Protein AF-A0A6P5FG68-F1 (afdb_monomer_lite)

pLDDT: mean 86.18, std 15.56, range [41.16, 97.25]

Structure (mmCIF, N/CA/C/O backbone):
data_AF-A0A6P5FG68-F1
#
_entry.id   AF-A0A6P5FG68-F1
#
loop_
_atom_site.group_PDB
_atom_site.id
_atom_site.type_symbol
_atom_site.label_atom_id
_atom_site.label_alt_id
_atom_site.label_comp_id
_atom_site.label_asym_id
_atom_site.label_entity_id
_atom_site.label_seq_id
_atom_site.pdbx_PDB_ins_code
_atom_site.Cartn_x
_atom_site.Cartn_y
_atom_site.Cartn_z
_atom_site.occupancy
_atom_site.B_iso_or_equiv
_atom_site.auth_seq_id
_atom_site.auth_comp_id
_atom_site.auth_asym_id
_atom_site.auth_atom_id
_atom_site.pdbx_PDB_model_num
ATOM 1 N N . MET A 1 1 ? -18.050 4.088 -7.675 1.00 50.09 1 MET A N 1
ATOM 2 C CA . MET A 1 1 ? -17.048 2.996 -7.767 1.00 50.09 1 MET A CA 1
ATOM 3 C C . MET A 1 1 ? -15.976 3.363 -8.794 1.00 50.09 1 MET A C 1
ATOM 5 O O . MET A 1 1 ? -16.311 3.485 -9.960 1.00 50.09 1 MET A O 1
ATOM 9 N N . LYS A 1 2 ? -14.701 3.534 -8.407 1.00 64.06 2 LYS A N 1
ATOM 10 C CA . LYS A 1 2 ? -13.566 3.653 -9.357 1.00 64.06 2 LYS A CA 1
ATOM 11 C C . LYS A 1 2 ? -12.752 2.348 -9.374 1.00 64.06 2 LYS A C 1
ATOM 13 O O . LYS A 1 2 ? -11.578 2.330 -9.013 1.00 64.06 2 LYS A O 1
ATOM 18 N N . ALA A 1 3 ? -13.397 1.236 -9.735 1.00 83.00 3 ALA A N 1
ATOM 19 C CA . ALA A 1 3 ? -12.775 -0.093 -9.730 1.00 83.00 3 ALA A CA 1
ATOM 20 C C . ALA A 1 3 ? -11.649 -0.221 -10.775 1.00 83.00 3 ALA A C 1
ATOM 22 O O . ALA A 1 3 ? -10.615 -0.827 -10.499 1.00 83.00 3 ALA A O 1
ATOM 23 N N . LEU A 1 4 ? -11.814 0.414 -11.940 1.00 88.50 4 LEU A N 1
ATOM 24 C CA . LEU A 1 4 ? -10.834 0.377 -13.030 1.00 88.50 4 LEU A CA 1
ATOM 25 C C . LEU A 1 4 ? -9.499 1.018 -12.634 1.00 88.50 4 LEU A C 1
ATOM 27 O O . LEU A 1 4 ? -8.445 0.420 -12.825 1.00 88.50 4 LEU A O 1
ATOM 31 N N . GLY A 1 5 ? -9.539 2.186 -11.985 1.00 90.31 5 GLY A N 1
ATOM 32 C CA . GLY A 1 5 ? -8.324 2.868 -11.534 1.00 90.31 5 GLY A CA 1
ATOM 33 C C . GLY A 1 5 ? -7.534 2.068 -10.493 1.00 90.31 5 GLY A C 1
ATOM 34 O O . GLY A 1 5 ? -6.306 2.100 -10.496 1.00 90.31 5 GLY A O 1
ATOM 35 N N . LYS A 1 6 ? -8.215 1.316 -9.613 1.00 90.69 6 LYS A N 1
ATOM 36 C CA . LYS A 1 6 ? -7.539 0.401 -8.680 1.00 90.69 6 LYS A CA 1
ATOM 37 C C . LYS A 1 6 ? -6.885 -0.761 -9.429 1.00 90.69 6 LYS A C 1
ATOM 39 O O . LYS A 1 6 ? -5.696 -0.980 -9.237 1.00 90.69 6 LYS A O 1
ATOM 44 N N . LYS A 1 7 ? -7.625 -1.433 -10.319 1.00 92.75 7 LYS A N 1
ATOM 45 C CA . LYS A 1 7 ? -7.097 -2.541 -11.132 1.00 92.75 7 LYS A CA 1
ATOM 46 C C . LYS A 1 7 ? -5.860 -2.126 -11.929 1.00 92.75 7 LYS A C 1
ATOM 48 O O . LYS A 1 7 ? -4.876 -2.852 -11.930 1.00 92.75 7 LYS A O 1
ATOM 53 N N . TRP A 1 8 ? -5.872 -0.935 -12.529 1.00 91.62 8 TRP A N 1
ATOM 54 C CA . TRP A 1 8 ? -4.716 -0.407 -13.255 1.00 91.62 8 TRP A CA 1
ATOM 55 C C . TRP A 1 8 ? -3.496 -0.167 -12.355 1.00 91.62 8 TRP A C 1
ATOM 57 O O . TRP A 1 8 ? -2.377 -0.528 -12.713 1.00 91.62 8 TRP A O 1
ATOM 67 N N . LYS A 1 9 ? -3.691 0.411 -11.162 1.00 91.62 9 LYS A N 1
ATOM 68 C CA . LYS A 1 9 ? -2.599 0.600 -10.192 1.00 91.62 9 LYS A CA 1
ATOM 69 C C . LYS A 1 9 ? -2.017 -0.731 -9.717 1.00 91.62 9 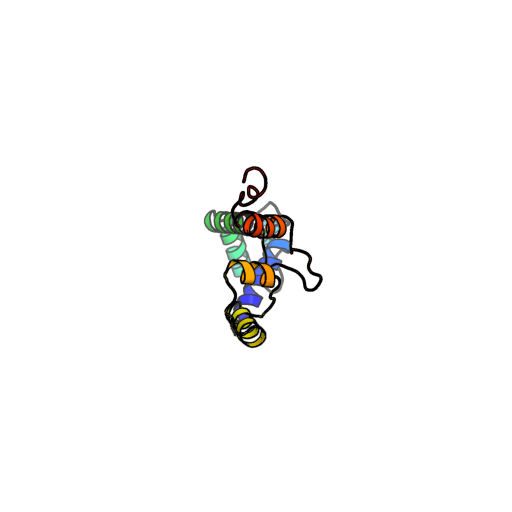LYS A C 1
ATOM 71 O O . LYS A 1 9 ? -0.797 -0.866 -9.679 1.00 91.62 9 LYS A O 1
ATOM 76 N N . ASP A 1 10 ? -2.876 -1.692 -9.389 1.00 94.19 10 ASP A N 1
ATOM 77 C CA . ASP A 1 10 ? -2.461 -3.022 -8.935 1.00 94.19 10 ASP A CA 1
ATOM 78 C C . ASP A 1 10 ? -1.703 -3.761 -10.048 1.00 94.19 10 ASP A C 1
ATOM 80 O O . ASP A 1 10 ? -0.650 -4.345 -9.801 1.00 94.19 10 ASP A O 1
ATOM 84 N N . PHE A 1 11 ? -2.183 -3.655 -11.290 1.00 94.62 11 PHE A N 1
ATOM 85 C CA . PHE A 1 11 ? -1.516 -4.201 -12.466 1.00 94.62 11 PHE A CA 1
ATOM 86 C C . PHE A 1 11 ? -0.112 -3.613 -12.657 1.00 94.62 11 PHE A C 1
ATOM 88 O O . PHE A 1 11 ? 0.852 -4.371 -12.716 1.00 94.62 11 PHE A O 1
ATOM 95 N N . LYS A 1 12 ? 0.038 -2.279 -12.648 1.00 93.62 12 LYS A N 1
ATOM 96 C CA . LYS A 1 12 ? 1.360 -1.628 -12.734 1.00 93.62 12 LYS A CA 1
ATOM 97 C C . LYS A 1 12 ? 2.289 -2.007 -11.583 1.00 93.62 12 LYS A C 1
ATOM 99 O O . LYS A 1 12 ? 3.481 -2.190 -11.803 1.00 93.62 12 LYS A O 1
ATOM 104 N N . SER A 1 13 ? 1.762 -2.137 -10.364 1.00 93.69 13 SER A N 1
ATOM 105 C CA . SER A 1 13 ? 2.556 -2.606 -9.224 1.00 93.69 13 SER A CA 1
ATOM 106 C C . SER A 1 13 ? 3.050 -4.038 -9.429 1.00 93.69 13 SER A C 1
ATOM 108 O O . SER A 1 13 ? 4.178 -4.345 -9.052 1.00 93.69 13 SER A O 1
ATOM 110 N N . GLY A 1 14 ? 2.216 -4.909 -10.004 1.00 95.06 14 GLY A N 1
ATOM 111 C CA . GLY A 1 14 ? 2.591 -6.277 -10.346 1.00 95.06 14 GLY A CA 1
ATOM 112 C C . GLY A 1 14 ? 3.642 -6.328 -11.452 1.00 95.06 14 GLY A C 1
ATOM 113 O O . GLY A 1 14 ? 4.612 -7.066 -11.316 1.00 95.06 14 GLY A O 1
ATOM 114 N N . LEU A 1 15 ? 3.482 -5.507 -12.495 1.00 94.75 15 LEU A N 1
ATOM 115 C CA . LEU A 1 15 ? 4.460 -5.378 -13.575 1.00 94.75 15 LEU A CA 1
ATOM 116 C C . LEU A 1 15 ? 5.822 -4.944 -13.050 1.00 94.75 15 LEU A C 1
ATOM 118 O O . LEU A 1 15 ? 6.814 -5.610 -13.323 1.00 94.75 15 LEU A O 1
ATOM 122 N N . LYS A 1 16 ? 5.858 -3.874 -12.245 1.00 94.38 16 LYS A N 1
ATOM 123 C CA . LYS A 1 16 ? 7.109 -3.372 -11.678 1.00 94.38 16 LYS A CA 1
ATOM 124 C C . LYS A 1 16 ? 7.837 -4.464 -10.894 1.00 94.38 16 LYS A C 1
ATOM 126 O O . LYS A 1 16 ? 9.006 -4.720 -11.141 1.00 94.38 16 LYS A O 1
ATOM 131 N N . LYS A 1 17 ? 7.116 -5.169 -10.018 1.00 94.50 17 LYS A N 1
ATOM 132 C CA . LYS A 1 17 ? 7.693 -6.235 -9.192 1.00 94.50 17 LYS A CA 1
ATOM 133 C C . LYS A 1 17 ? 8.249 -7.404 -10.015 1.00 94.50 17 LYS A C 1
ATOM 135 O O . LYS A 1 17 ? 9.234 -8.002 -9.607 1.00 94.50 17 LYS A O 1
ATOM 140 N N . LYS A 1 18 ? 7.576 -7.781 -11.105 1.00 94.50 18 LYS A N 1
ATOM 141 C CA . LYS A 1 18 ? 7.937 -8.964 -11.901 1.00 94.50 18 LYS A CA 1
ATOM 142 C C . LYS A 1 18 ? 9.017 -8.690 -12.941 1.00 94.50 18 LYS A C 1
ATOM 144 O O . LYS A 1 18 ? 9.886 -9.528 -13.100 1.00 94.50 18 LYS A O 1
ATOM 149 N N . HIS A 1 19 ? 8.930 -7.550 -13.620 1.00 94.44 19 HIS A N 1
ATOM 150 C CA . HIS A 1 19 ? 9.705 -7.274 -14.831 1.00 94.44 19 HIS A CA 1
ATOM 151 C C . HIS A 1 19 ? 10.712 -6.135 -14.653 1.00 94.44 19 HIS A C 1
ATOM 153 O O . HIS A 1 19 ? 11.738 -6.112 -15.310 1.00 94.44 19 HIS A O 1
ATOM 159 N N . TYR A 1 20 ? 10.453 -5.168 -13.767 1.00 94.19 20 TYR A N 1
ATOM 160 C CA . TYR A 1 20 ? 11.392 -4.061 -13.547 1.00 94.19 20 TYR A CA 1
ATOM 161 C C . TYR A 1 20 ? 12.373 -4.373 -12.414 1.00 94.19 20 TYR A C 1
ATOM 163 O O . TYR A 1 20 ? 13.580 -4.297 -12.606 1.00 94.19 20 TYR A O 1
ATOM 171 N N . ASP A 1 21 ? 11.858 -4.757 -11.241 1.00 92.81 21 ASP A N 1
ATOM 172 C CA . ASP A 1 21 ? 12.670 -5.012 -10.042 1.00 92.81 21 ASP A CA 1
ATOM 173 C C . ASP A 1 21 ? 13.516 -6.303 -10.168 1.00 92.81 21 ASP A C 1
ATOM 175 O O . ASP A 1 21 ? 14.402 -6.529 -9.349 1.00 92.81 21 ASP A O 1
ATOM 179 N N . ALA A 1 22 ? 13.242 -7.151 -11.169 1.00 93.44 22 ALA A N 1
ATOM 180 C CA . ALA A 1 22 ? 14.002 -8.373 -11.447 1.00 93.44 22 ALA A CA 1
ATOM 181 C C . ALA A 1 22 ? 15.342 -8.110 -12.154 1.00 93.44 22 ALA A C 1
ATOM 183 O O . ALA A 1 22 ? 16.242 -8.943 -12.072 1.00 93.44 22 ALA A O 1
ATOM 184 N N . HIS A 1 23 ? 15.478 -6.954 -12.813 1.00 93.88 23 HIS A N 1
ATOM 185 C CA . HIS A 1 23 ? 16.617 -6.630 -13.670 1.00 93.88 23 HIS A CA 1
ATOM 186 C C . HIS A 1 23 ? 17.319 -5.354 -13.210 1.00 93.88 23 HIS A C 1
ATOM 188 O O . HIS A 1 23 ? 16.694 -4.385 -12.761 1.00 93.88 23 HIS A O 1
ATOM 194 N N . ASN A 1 24 ? 18.640 -5.329 -13.372 1.00 90.19 24 ASN A N 1
ATOM 195 C CA . ASN A 1 24 ? 19.469 -4.189 -12.977 1.00 90.19 24 ASN A CA 1
ATOM 196 C C . ASN A 1 24 ? 19.802 -3.256 -14.144 1.00 90.19 24 ASN A C 1
ATOM 198 O O . ASN A 1 24 ? 20.047 -2.074 -13.911 1.00 90.19 24 ASN A O 1
ATOM 202 N N . THR A 1 25 ? 19.800 -3.762 -15.378 1.00 93.31 25 THR A N 1
ATOM 203 C CA . THR A 1 25 ? 20.121 -2.973 -16.571 1.00 93.31 25 THR A CA 1
ATOM 204 C C . THR A 1 25 ? 18.849 -2.490 -17.268 1.00 93.31 25 THR A C 1
ATOM 206 O O . THR A 1 25 ? 17.789 -3.113 -17.177 1.00 93.31 25 THR A O 1
ATOM 209 N N . TYR A 1 26 ? 18.944 -1.358 -17.967 1.00 92.38 26 TYR A N 1
ATOM 210 C CA . TYR A 1 26 ? 17.826 -0.821 -18.746 1.00 92.38 26 TYR A CA 1
ATOM 211 C C . TYR A 1 26 ? 17.457 -1.738 -19.924 1.00 92.38 26 TYR A C 1
ATOM 213 O O . TYR A 1 26 ? 16.275 -1.931 -20.203 1.00 92.38 26 TYR A O 1
ATOM 221 N N . GLU A 1 27 ? 18.454 -2.334 -20.581 1.00 93.19 27 GLU A N 1
ATOM 222 C CA . GLU A 1 27 ? 18.262 -3.207 -21.744 1.00 93.19 27 GLU A CA 1
ATOM 223 C C . GLU A 1 27 ? 17.501 -4.486 -21.374 1.00 93.19 27 GLU A C 1
ATOM 225 O O . GLU A 1 27 ? 16.512 -4.819 -22.030 1.00 93.19 27 GLU A O 1
ATOM 230 N N . ASP A 1 28 ? 17.875 -5.133 -20.263 1.00 94.00 28 ASP A N 1
ATOM 231 C CA . ASP A 1 28 ? 17.192 -6.337 -19.775 1.00 94.00 28 ASP A CA 1
ATOM 232 C C . ASP A 1 28 ? 15.735 -6.036 -19.387 1.00 94.00 28 ASP A C 1
ATOM 234 O O . ASP A 1 28 ? 14.818 -6.781 -19.741 1.00 94.00 28 ASP A O 1
ATOM 238 N N . ARG A 1 29 ? 15.487 -4.892 -18.725 1.00 94.94 29 ARG A N 1
ATOM 239 C CA . ARG A 1 29 ? 14.122 -4.435 -18.395 1.00 94.94 29 ARG A CA 1
ATOM 240 C C . ARG A 1 29 ? 13.291 -4.183 -19.645 1.00 94.94 29 ARG A C 1
ATOM 242 O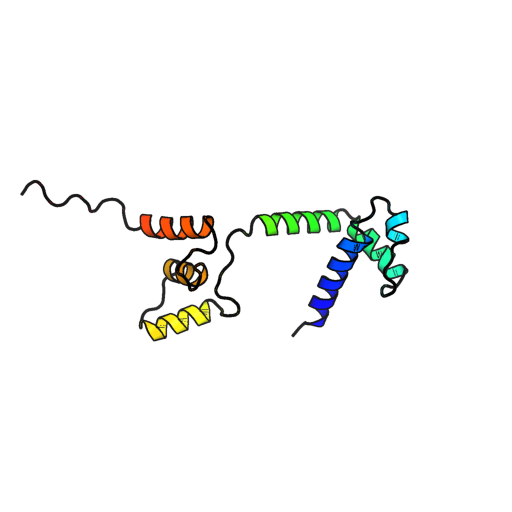 O . ARG A 1 29 ? 12.107 -4.512 -19.669 1.00 94.94 29 ARG A O 1
ATOM 249 N N . LEU A 1 30 ? 13.878 -3.562 -20.668 1.00 94.19 30 LEU A N 1
ATOM 250 C CA . LEU A 1 30 ? 13.173 -3.235 -21.904 1.00 94.19 30 LEU A CA 1
ATOM 251 C C . LEU A 1 30 ? 12.788 -4.502 -22.682 1.00 94.19 30 LEU A C 1
ATOM 253 O O . LEU A 1 30 ? 11.696 -4.548 -23.255 1.00 94.19 30 LEU A O 1
ATOM 257 N N . ALA A 1 31 ? 13.648 -5.525 -22.657 1.00 93.69 31 ALA A N 1
ATOM 258 C CA . ALA A 1 31 ? 13.402 -6.825 -23.275 1.00 93.69 31 ALA A CA 1
ATOM 259 C C . ALA A 1 31 ? 12.325 -7.643 -22.536 1.00 93.69 31 ALA A C 1
ATOM 261 O O . ALA A 1 31 ? 11.476 -8.264 -23.182 1.00 93.69 31 ALA A O 1
ATOM 262 N N . ASP A 1 32 ? 12.302 -7.608 -21.200 1.00 93.94 32 ASP A N 1
ATOM 263 C CA . ASP A 1 32 ? 11.333 -8.339 -20.370 1.00 93.94 32 ASP A CA 1
ATOM 264 C C . ASP A 1 32 ? 9.986 -7.603 -20.240 1.00 93.94 32 ASP A C 1
ATOM 266 O O . ASP A 1 32 ? 9.564 -7.150 -19.175 1.00 93.94 32 ASP A O 1
ATOM 270 N N . ARG A 1 33 ? 9.289 -7.452 -21.368 1.00 93.38 33 ARG A N 1
ATOM 271 C CA . ARG A 1 33 ? 7.975 -6.803 -21.435 1.00 93.38 33 ARG A CA 1
ATOM 272 C C . ARG A 1 33 ? 6.833 -7.816 -21.353 1.00 93.38 33 ARG A C 1
ATOM 274 O O . ARG A 1 33 ? 6.756 -8.761 -22.136 1.00 93.38 33 ARG A O 1
ATOM 281 N N . ASP A 1 34 ? 5.829 -7.523 -20.526 1.00 94.00 34 ASP A N 1
ATOM 282 C CA . ASP A 1 34 ? 4.553 -8.248 -20.548 1.00 94.00 34 ASP A CA 1
ATOM 283 C C . ASP A 1 34 ? 3.799 -8.030 -21.876 1.00 94.00 34 ASP A C 1
ATOM 285 O O . ASP A 1 34 ? 3.557 -6.896 -22.301 1.00 94.00 34 ASP A O 1
ATOM 289 N N . SER A 1 35 ? 3.368 -9.127 -22.506 1.00 93.81 35 SER A N 1
ATOM 290 C CA . SER A 1 35 ? 2.650 -9.128 -23.793 1.00 93.81 35 SER A CA 1
ATOM 291 C C . SER A 1 35 ? 1.429 -8.199 -23.857 1.00 93.81 35 SER A C 1
ATOM 293 O O . SER A 1 35 ? 1.085 -7.725 -24.939 1.00 93.81 35 SER A O 1
ATOM 295 N N . ARG A 1 36 ? 0.795 -7.896 -22.717 1.00 94.69 36 ARG A N 1
ATOM 296 C CA . ARG A 1 36 ? -0.405 -7.048 -22.622 1.00 94.69 36 ARG A CA 1
ATOM 297 C C . ARG A 1 36 ? -0.116 -5.547 -22.684 1.00 94.69 36 ARG A C 1
ATOM 299 O O . ARG A 1 36 ? -1.056 -4.764 -22.795 1.00 94.69 36 ARG A O 1
ATOM 306 N N . VAL A 1 37 ? 1.144 -5.131 -22.551 1.00 94.62 37 VAL A N 1
ATOM 307 C CA . VAL A 1 37 ? 1.557 -3.717 -22.540 1.00 94.62 37 VAL A CA 1
ATOM 308 C C . VAL A 1 37 ? 2.207 -3.376 -23.869 1.00 94.62 37 VAL A C 1
ATOM 310 O O . VAL A 1 37 ? 3.083 -4.106 -24.313 1.00 94.62 37 VAL A O 1
ATOM 313 N N . LEU A 1 38 ? 1.831 -2.268 -24.506 1.00 95.44 38 LEU A N 1
ATOM 314 C CA . LEU A 1 38 ? 2.467 -1.862 -25.763 1.00 95.44 38 LEU A CA 1
ATOM 315 C C . LEU A 1 38 ? 3.955 -1.513 -25.542 1.00 95.44 38 LEU A C 1
ATOM 317 O O . LEU A 1 38 ? 4.278 -0.941 -24.500 1.00 95.44 38 LEU A O 1
ATOM 321 N N . PRO A 1 39 ? 4.859 -1.796 -26.501 1.00 95.19 39 PRO A N 1
ATOM 322 C CA . PRO A 1 39 ? 6.292 -1.511 -26.355 1.00 95.19 39 PRO A CA 1
ATOM 323 C C . PRO A 1 39 ? 6.600 -0.062 -25.963 1.00 95.19 39 PRO A C 1
ATOM 325 O O . PRO A 1 39 ? 7.360 0.177 -25.029 1.00 95.19 39 PRO A O 1
ATOM 328 N N . GLU A 1 40 ? 5.930 0.896 -26.603 1.00 95.81 40 GLU A N 1
ATOM 329 C CA . GLU A 1 40 ? 6.093 2.324 -26.314 1.00 95.81 40 GLU A CA 1
ATOM 330 C C . GLU A 1 40 ? 5.670 2.676 -24.878 1.00 95.81 40 GLU A C 1
ATOM 332 O O . GLU A 1 40 ? 6.368 3.381 -24.155 1.00 95.81 40 GLU A O 1
ATOM 337 N N . GLN A 1 41 ? 4.555 2.106 -24.411 1.00 95.31 41 GLN A N 1
ATOM 338 C CA . GLN A 1 41 ? 4.079 2.310 -23.040 1.00 95.31 41 GLN A CA 1
ATOM 339 C C . GLN A 1 41 ? 5.017 1.678 -22.009 1.00 95.31 41 GLN A C 1
ATOM 341 O O . GLN A 1 41 ? 5.162 2.200 -20.905 1.00 95.31 41 GLN A O 1
ATOM 346 N N . TRP A 1 42 ? 5.634 0.545 -22.348 1.00 96.12 42 TRP A N 1
ATOM 347 C CA . TRP A 1 42 ? 6.594 -0.119 -21.475 1.00 96.12 42 TRP A CA 1
ATOM 348 C C . TRP A 1 42 ? 7.857 0.717 -21.293 1.00 96.12 42 TRP A C 1
ATOM 350 O O . TRP A 1 42 ? 8.265 0.961 -20.158 1.00 96.12 42 TRP A O 1
ATOM 360 N N . LYS A 1 43 ? 8.402 1.240 -22.396 1.00 96.00 43 LYS A N 1
ATOM 361 C CA . LYS A 1 43 ? 9.548 2.150 -22.380 1.00 96.00 43 LYS A CA 1
ATOM 362 C C . LYS A 1 43 ? 9.293 3.364 -21.480 1.00 96.00 43 LYS A C 1
ATOM 364 O O . LYS A 1 43 ? 10.067 3.618 -20.561 1.00 96.00 43 LYS A O 1
ATOM 369 N N . GLN A 1 44 ? 8.150 4.028 -21.658 1.00 95.75 44 GLN A N 1
ATOM 370 C CA . GLN A 1 44 ? 7.751 5.177 -20.836 1.00 95.75 44 GLN A CA 1
ATOM 371 C C . GLN A 1 44 ? 7.605 4.831 -19.344 1.00 95.75 44 GLN A C 1
ATOM 373 O O . GLN A 1 44 ? 7.891 5.657 -18.478 1.00 95.75 44 GLN A O 1
ATOM 378 N N . LEU A 1 45 ? 7.151 3.615 -19.013 1.00 95.25 45 LEU A N 1
ATOM 379 C CA . LEU A 1 45 ? 7.046 3.164 -17.622 1.00 95.25 45 LEU A CA 1
ATOM 380 C C . LEU A 1 45 ? 8.415 2.954 -16.977 1.00 95.25 45 LEU A C 1
ATOM 382 O O . LEU A 1 45 ? 8.589 3.361 -15.827 1.00 95.25 45 LEU A O 1
ATOM 386 N N . ILE A 1 46 ? 9.355 2.333 -17.696 1.00 95.62 46 ILE A N 1
ATOM 387 C CA . ILE A 1 46 ? 10.730 2.143 -17.220 1.00 95.62 46 ILE A CA 1
ATOM 388 C C . ILE A 1 46 ? 11.378 3.504 -16.990 1.00 95.62 46 ILE A C 1
ATOM 390 O O . ILE A 1 46 ? 11.812 3.776 -15.874 1.00 95.62 46 ILE A O 1
ATOM 394 N N . GLU A 1 47 ? 11.336 4.385 -17.993 1.00 96.00 47 GLU A N 1
ATOM 395 C CA . GLU A 1 47 ? 11.883 5.742 -17.897 1.00 96.00 47 GLU A CA 1
ATOM 396 C C . GLU A 1 47 ? 11.300 6.492 -16.697 1.00 96.00 47 GLU A C 1
ATOM 398 O O . GLU A 1 47 ? 12.044 7.047 -15.892 1.00 96.00 47 GLU A O 1
ATOM 403 N N . TYR A 1 48 ? 9.977 6.433 -16.504 1.00 95.12 48 TYR A N 1
ATOM 404 C CA . TYR A 1 48 ? 9.325 7.029 -15.339 1.00 95.12 48 TYR A CA 1
ATOM 405 C C . TYR A 1 48 ? 9.823 6.440 -14.011 1.00 95.12 48 TYR A C 1
ATOM 407 O O . TYR A 1 48 ? 10.027 7.179 -13.046 1.00 95.12 48 TYR A O 1
ATOM 415 N N . TRP A 1 49 ? 9.988 5.121 -13.913 1.00 95.44 49 TRP A N 1
ATOM 416 C CA . TRP A 1 49 ? 10.462 4.485 -12.683 1.00 95.44 49 TRP A CA 1
ATOM 417 C C . TRP A 1 49 ? 11.933 4.758 -12.383 1.00 95.44 49 TRP A C 1
ATOM 419 O O . TRP A 1 49 ? 12.274 4.793 -11.198 1.00 95.44 49 TRP A O 1
ATOM 429 N N . ASP A 1 50 ? 12.744 4.987 -13.415 1.00 94.81 50 ASP A N 1
ATOM 430 C CA . ASP A 1 50 ? 14.144 5.380 -13.290 1.00 94.81 50 ASP A CA 1
ATOM 431 C C . ASP A 1 50 ? 14.303 6.869 -12.929 1.00 94.81 50 ASP A C 1
ATOM 433 O O . ASP A 1 50 ? 15.316 7.229 -12.332 1.00 94.81 50 ASP A O 1
ATOM 437 N N . THR A 1 51 ? 13.301 7.728 -13.174 1.00 96.75 51 THR A N 1
ATOM 438 C CA . THR A 1 51 ? 13.355 9.134 -12.723 1.00 96.75 51 THR A CA 1
ATOM 439 C C . THR A 1 51 ? 13.504 9.274 -11.206 1.00 96.75 51 THR A C 1
ATOM 441 O O . THR A 1 51 ? 12.911 8.525 -10.419 1.00 96.75 51 THR A O 1
ATOM 444 N N . GLU A 1 52 ? 14.210 10.324 -10.778 1.00 97.25 52 GLU A N 1
ATOM 445 C CA . GLU A 1 52 ? 14.345 10.685 -9.362 1.00 97.25 52 GLU A CA 1
ATOM 446 C C . GLU A 1 52 ? 12.977 10.882 -8.688 1.00 97.25 52 GLU A C 1
ATOM 448 O O . GLU A 1 52 ? 12.763 10.443 -7.555 1.00 97.25 52 GLU A O 1
ATOM 453 N N . GLU A 1 53 ? 12.010 11.476 -9.396 1.00 95.88 53 GLU A N 1
ATOM 454 C CA . GLU A 1 53 ? 10.657 11.676 -8.877 1.00 95.88 53 GLU A CA 1
ATOM 455 C C . GLU A 1 53 ? 9.964 10.335 -8.579 1.00 95.88 53 GLU A C 1
ATOM 457 O O . GLU A 1 53 ? 9.380 10.141 -7.503 1.00 95.88 53 GLU A O 1
ATOM 462 N N . GLY A 1 54 ? 10.046 9.383 -9.515 1.00 94.00 54 GLY A N 1
ATO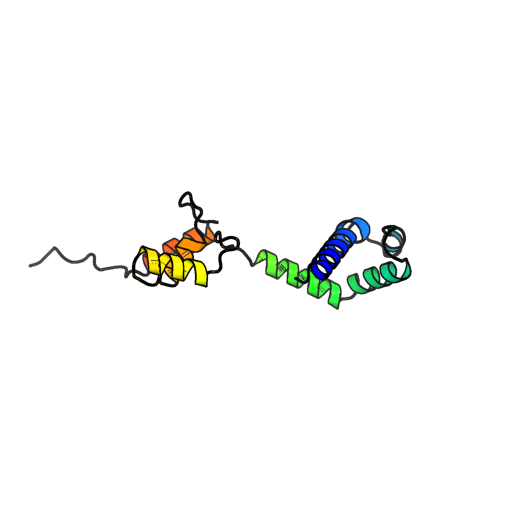M 463 C CA . GLY A 1 54 ? 9.475 8.046 -9.376 1.00 94.00 54 GLY A CA 1
ATOM 464 C C . GLY A 1 54 ? 10.097 7.270 -8.213 1.00 94.00 54 GLY A C 1
ATOM 465 O O . GLY A 1 54 ? 9.377 6.668 -7.399 1.00 94.00 54 GLY A O 1
ATOM 466 N N . GLN A 1 55 ? 11.423 7.327 -8.086 1.00 95.19 55 GLN A N 1
ATOM 467 C CA . GLN A 1 55 ? 12.163 6.678 -7.006 1.00 95.19 55 GLN A CA 1
ATOM 468 C C . GLN A 1 55 ? 11.850 7.307 -5.644 1.00 95.19 55 GLN A C 1
ATOM 470 O O . GLN A 1 55 ? 11.460 6.596 -4.712 1.00 95.19 55 GLN A O 1
ATOM 475 N N . THR A 1 56 ? 11.902 8.635 -5.540 1.00 96.88 56 THR A N 1
ATOM 476 C CA . THR A 1 56 ? 11.606 9.384 -4.309 1.00 96.88 56 THR A CA 1
ATOM 477 C C . THR A 1 56 ? 10.191 9.104 -3.816 1.00 96.88 56 THR A C 1
ATOM 479 O O . THR A 1 56 ? 9.968 8.802 -2.639 1.00 96.88 56 THR A O 1
ATOM 482 N N . ARG A 1 57 ? 9.207 9.117 -4.723 1.00 95.00 57 ARG A N 1
ATOM 483 C CA . ARG A 1 57 ? 7.810 8.791 -4.402 1.00 95.00 57 ARG A CA 1
ATOM 484 C C . ARG A 1 57 ? 7.662 7.361 -3.877 1.00 95.00 57 ARG A C 1
ATOM 486 O O . ARG A 1 57 ? 6.911 7.129 -2.921 1.00 95.00 57 ARG A O 1
ATOM 493 N N . SER A 1 58 ? 8.371 6.408 -4.481 1.00 92.62 58 SER A N 1
ATOM 494 C CA . SER A 1 58 ? 8.388 5.005 -4.054 1.00 92.62 58 SER A CA 1
ATOM 495 C C . SER A 1 58 ? 8.996 4.849 -2.657 1.00 92.62 58 SER A C 1
ATOM 497 O O . SER A 1 58 ? 8.370 4.253 -1.777 1.00 92.62 58 SER A O 1
ATOM 499 N N . LEU A 1 59 ? 10.164 5.449 -2.413 1.00 95.25 59 LEU A N 1
ATOM 500 C CA . LEU A 1 59 ? 10.858 5.413 -1.122 1.00 95.25 59 LEU A CA 1
ATOM 501 C C . LEU A 1 59 ? 10.024 6.049 -0.007 1.00 95.25 59 LEU A C 1
ATOM 503 O O . LEU A 1 59 ? 9.822 5.436 1.043 1.00 95.25 59 LEU A O 1
ATOM 507 N N . ARG A 1 60 ? 9.440 7.227 -0.258 1.00 96.38 60 ARG A N 1
ATOM 508 C CA . A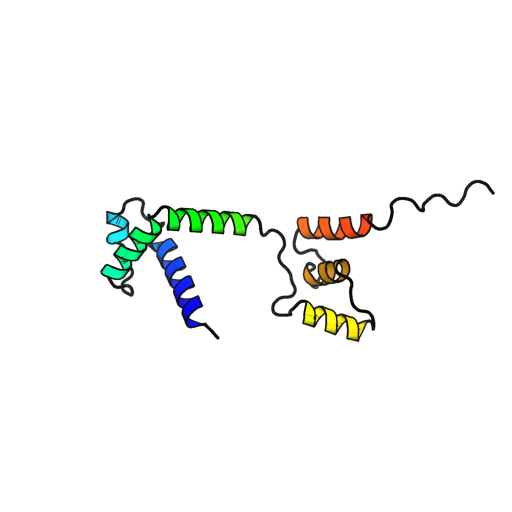RG A 1 60 ? 8.528 7.884 0.690 1.00 96.38 60 ARG A CA 1
ATOM 509 C C . ARG A 1 60 ? 7.328 7.000 1.020 1.00 96.38 60 ARG A C 1
ATOM 511 O O . ARG A 1 60 ? 6.946 6.887 2.181 1.00 96.38 60 ARG A O 1
ATOM 518 N N . SER A 1 61 ? 6.744 6.343 0.018 1.00 93.12 61 SER A N 1
ATOM 519 C CA . SER A 1 61 ? 5.605 5.440 0.222 1.00 93.12 61 SER A CA 1
ATOM 520 C C . SER A 1 61 ? 5.982 4.212 1.058 1.00 93.12 61 SER A C 1
ATOM 522 O O . SER A 1 61 ? 5.200 3.808 1.920 1.00 93.12 61 SER A O 1
ATOM 524 N N . LYS A 1 62 ? 7.184 3.651 0.856 1.00 93.44 62 LYS A N 1
ATOM 525 C CA . LYS A 1 62 ? 7.731 2.564 1.687 1.00 93.44 62 LYS A CA 1
ATOM 526 C C . LYS A 1 62 ? 7.936 3.020 3.138 1.00 93.44 62 LYS A C 1
ATOM 528 O O . LYS A 1 62 ? 7.448 2.350 4.043 1.00 93.44 62 LYS A O 1
ATOM 533 N N . SER A 1 63 ? 8.553 4.186 3.352 1.00 96.19 63 SER A N 1
ATOM 534 C CA . SER A 1 63 ? 8.765 4.765 4.691 1.00 96.19 63 SER A CA 1
ATOM 535 C C . SER A 1 63 ? 7.451 5.082 5.414 1.00 96.19 63 SER A C 1
ATOM 537 O O . SER A 1 63 ? 7.284 4.788 6.594 1.00 96.19 63 SER A O 1
ATOM 539 N N . ASN A 1 64 ? 6.461 5.636 4.714 1.00 95.31 64 ASN A N 1
ATOM 540 C CA . ASN A 1 64 ? 5.151 5.897 5.311 1.00 95.31 64 ASN A CA 1
ATOM 541 C C . ASN A 1 64 ? 4.447 4.597 5.714 1.00 95.31 64 ASN A C 1
ATOM 543 O O . ASN A 1 64 ? 3.828 4.537 6.773 1.00 95.31 64 ASN A O 1
ATOM 547 N N . ARG A 1 65 ? 4.558 3.548 4.888 1.00 91.12 65 ARG A N 1
ATOM 548 C CA . ARG A 1 65 ? 3.989 2.236 5.205 1.00 91.12 65 ARG A CA 1
ATOM 549 C C . ARG A 1 65 ? 4.661 1.604 6.423 1.00 91.12 65 ARG A C 1
ATOM 551 O O . ARG A 1 65 ? 3.948 1.043 7.242 1.00 91.12 65 ARG A O 1
ATOM 558 N N . SER A 1 66 ? 5.982 1.720 6.571 1.00 92.88 66 SER A N 1
ATOM 559 C CA . SER A 1 66 ? 6.683 1.184 7.747 1.00 92.88 66 SER A CA 1
ATOM 560 C C . SER A 1 66 ? 6.329 1.923 9.041 1.00 92.88 66 SER A C 1
ATOM 562 O O . SER A 1 66 ? 6.358 1.325 10.108 1.00 92.88 66 SER A O 1
ATOM 564 N N . LYS A 1 67 ? 5.945 3.205 8.958 1.00 92.69 67 LYS A N 1
ATOM 565 C CA . LYS A 1 67 ? 5.458 3.996 10.105 1.00 92.69 67 LYS A CA 1
ATOM 566 C C . LYS A 1 67 ? 4.016 3.671 10.512 1.00 92.69 67 LYS A C 1
ATOM 568 O O . LYS A 1 67 ? 3.589 4.050 11.600 1.00 92.69 67 LYS A O 1
ATOM 573 N N . GLN A 1 68 ? 3.241 2.998 9.660 1.00 89.94 68 GLN A N 1
ATOM 574 C CA . GLN A 1 68 ? 1.860 2.629 9.962 1.00 89.94 68 GLN A CA 1
ATOM 575 C C . GLN A 1 68 ? 1.819 1.366 10.837 1.00 89.94 68 GLN A C 1
ATOM 577 O O . GLN A 1 68 ? 1.572 0.268 10.347 1.00 89.94 68 GLN A O 1
ATOM 582 N N . ILE A 1 69 ? 2.056 1.540 12.138 1.00 87.56 69 ILE A N 1
ATOM 583 C CA . ILE A 1 69 ? 2.177 0.436 13.102 1.00 87.56 69 ILE A CA 1
ATOM 584 C C . ILE A 1 69 ? 0.800 -0.064 13.561 1.00 87.56 69 ILE A C 1
ATOM 586 O O . ILE A 1 69 ? 0.540 -1.261 13.567 1.00 87.56 69 ILE A O 1
ATOM 590 N N . THR A 1 70 ? -0.114 0.836 13.930 1.00 83.75 70 THR A N 1
ATOM 591 C CA . THR A 1 70 ? -1.421 0.470 14.497 1.00 83.75 70 THR A CA 1
ATOM 592 C C . THR A 1 70 ? -2.504 0.493 13.421 1.00 83.75 70 THR A C 1
ATOM 594 O O . THR A 1 70 ? -2.843 1.556 12.896 1.00 83.75 70 THR A O 1
ATOM 597 N N . THR A 1 71 ? -3.065 -0.671 13.096 1.00 86.62 71 THR A N 1
ATOM 598 C CA . THR A 1 71 ? -4.242 -0.788 12.221 1.00 86.62 71 THR A CA 1
ATOM 599 C C . THR A 1 71 ? -5.491 -1.068 13.049 1.00 86.62 71 THR A C 1
ATOM 601 O O . THR A 1 71 ? -5.422 -1.707 14.096 1.00 86.62 71 THR A O 1
ATOM 604 N N . HIS A 1 72 ? -6.639 -0.558 12.607 1.00 90.00 72 HIS A N 1
ATOM 605 C CA . HIS A 1 72 ? -7.905 -0.789 13.297 1.00 90.00 72 HIS A CA 1
ATOM 606 C C . HIS A 1 72 ? -8.514 -2.142 12.892 1.00 90.00 72 HIS A C 1
ATOM 608 O O . HIS A 1 72 ? -8.437 -2.556 11.737 1.00 90.00 72 HIS A O 1
ATOM 614 N N . THR A 1 73 ? -9.197 -2.795 13.830 1.00 91.25 73 THR A N 1
ATOM 615 C CA . THR A 1 73 ? -9.936 -4.061 13.679 1.00 91.25 73 THR A CA 1
ATOM 616 C C . THR A 1 73 ? -11.385 -3.874 13.232 1.00 91.25 73 THR A C 1
ATOM 618 O O . THR A 1 73 ? -12.089 -4.849 12.973 1.00 91.25 73 THR A O 1
ATOM 621 N N . ALA A 1 74 ? -11.852 -2.628 13.111 1.00 89.12 74 ALA A N 1
ATOM 622 C CA . ALA A 1 74 ? -13.237 -2.291 12.766 1.00 89.12 74 ALA A CA 1
ATOM 623 C C . ALA A 1 74 ? -13.701 -2.782 11.376 1.00 89.12 74 ALA A C 1
ATOM 625 O O . ALA A 1 74 ? -14.905 -2.801 11.094 1.00 89.12 74 ALA A O 1
ATOM 626 N N . GLY A 1 75 ? -12.773 -3.189 10.503 1.00 88.69 75 GLY A N 1
ATOM 627 C CA . GLY A 1 75 ? -13.081 -3.631 9.146 1.00 88.69 75 GLY A CA 1
ATOM 628 C C . GLY A 1 75 ? -13.748 -2.523 8.326 1.00 88.69 75 GLY A C 1
ATOM 629 O O . GLY A 1 75 ? -13.290 -1.386 8.309 1.00 88.69 75 GLY A O 1
ATOM 630 N N . SER A 1 76 ? -14.851 -2.839 7.644 1.00 89.94 76 SER A N 1
ATOM 631 C CA . SER A 1 76 ? -15.610 -1.875 6.829 1.00 89.94 76 SER A CA 1
ATOM 632 C C . SER A 1 76 ? -16.523 -0.944 7.639 1.00 89.94 76 SER A C 1
ATOM 634 O O . SER A 1 76 ? -17.172 -0.067 7.063 1.00 89.94 76 SER A O 1
ATOM 636 N N . ARG A 1 77 ? -16.608 -1.112 8.966 1.00 92.31 77 ARG A N 1
ATOM 637 C CA . ARG A 1 77 ? -17.414 -0.231 9.819 1.00 92.31 77 ARG A CA 1
ATOM 638 C C . ARG A 1 77 ? -16.656 1.065 10.066 1.00 92.31 77 ARG A C 1
ATOM 640 O O . ARG A 1 77 ? -15.554 1.065 10.604 1.00 92.31 77 ARG A O 1
ATOM 647 N N . SER A 1 78 ? -17.280 2.186 9.717 1.00 93.00 78 SER A N 1
ATOM 648 C CA . SER A 1 78 ? -16.742 3.498 10.060 1.00 93.00 78 SER A CA 1
ATOM 649 C C . SER A 1 78 ? -16.777 3.723 11.573 1.00 93.00 78 SER A C 1
ATOM 651 O O . SER A 1 78 ? -17.646 3.214 12.284 1.00 93.00 78 SER A O 1
ATOM 653 N N . PHE A 1 79 ? -15.866 4.555 12.074 1.00 93.38 79 PHE A N 1
ATOM 654 C CA . PHE A 1 79 ? -15.857 4.947 13.484 1.00 93.38 79 PHE A CA 1
ATOM 655 C C . PHE A 1 79 ? -17.146 5.664 13.902 1.00 93.38 79 PHE A C 1
ATOM 657 O O . PHE A 1 79 ? -17.618 5.458 15.014 1.00 93.38 79 PHE A O 1
ATOM 664 N N . ALA A 1 80 ? -17.762 6.437 13.000 1.00 93.50 80 ALA A N 1
ATOM 665 C CA . ALA A 1 80 ? -19.066 7.055 13.235 1.00 93.50 80 ALA A CA 1
ATOM 666 C C . ALA A 1 80 ? -20.164 6.005 13.464 1.00 93.50 80 ALA A C 1
ATOM 668 O O . ALA A 1 80 ? -20.945 6.128 14.405 1.00 93.50 80 ALA A O 1
ATOM 669 N N . ARG A 1 81 ? -20.177 4.936 12.656 1.00 94.69 81 ARG A N 1
ATOM 670 C CA . ARG A 1 81 ? -21.120 3.826 12.820 1.00 94.69 81 ARG A CA 1
ATOM 671 C C . ARG A 1 81 ? -20.912 3.107 14.154 1.00 94.69 81 ARG A C 1
ATOM 673 O O . ARG A 1 81 ? -21.877 2.908 14.880 1.00 94.69 81 ARG A O 1
ATOM 680 N N . ILE A 1 82 ? -19.665 2.783 14.501 1.00 93.25 82 ILE A N 1
ATOM 681 C CA . ILE A 1 82 ? -19.334 2.129 15.780 1.00 93.25 82 ILE A CA 1
ATOM 682 C C . ILE A 1 82 ? -19.750 3.002 16.968 1.00 93.25 82 ILE A C 1
ATOM 684 O O . ILE A 1 82 ? -20.306 2.499 17.941 1.00 93.25 82 ILE A O 1
ATOM 688 N N . ARG A 1 83 ? -19.509 4.314 16.881 1.00 93.94 83 ARG A N 1
ATOM 689 C CA . ARG A 1 83 ? -19.887 5.282 17.915 1.00 93.94 83 ARG A CA 1
ATOM 690 C C . ARG A 1 83 ? -21.398 5.320 18.132 1.00 93.94 83 ARG A C 1
ATOM 692 O O . ARG A 1 83 ? -21.839 5.328 19.276 1.00 93.94 83 ARG A O 1
ATOM 699 N N . GLU A 1 84 ? -22.169 5.316 17.051 1.00 93.62 84 GLU A N 1
ATOM 700 C CA . GLU A 1 84 ? -23.630 5.325 17.108 1.00 93.62 84 GLU A CA 1
ATOM 701 C C . GLU A 1 84 ? -24.201 4.004 17.637 1.00 93.62 84 GLU A C 1
ATOM 703 O O . GLU A 1 84 ? -25.086 4.014 18.488 1.00 93.62 84 GLU A O 1
ATOM 708 N N . GLU A 1 85 ? -23.664 2.865 17.197 1.00 93.50 85 GLU A N 1
ATOM 709 C CA . GLU A 1 85 ? -24.052 1.545 17.710 1.00 93.50 85 GLU A CA 1
ATOM 710 C C . GLU A 1 85 ? -23.799 1.457 19.226 1.00 93.50 85 GLU A C 1
ATOM 712 O O . GLU A 1 85 ? -24.688 1.073 19.982 1.00 93.50 85 GLU A O 1
ATOM 717 N N . LYS A 1 86 ? -22.646 1.943 19.705 1.00 92.50 86 LYS A N 1
ATOM 718 C CA . LYS A 1 86 ? -22.325 1.976 21.141 1.00 92.50 86 LYS A CA 1
ATOM 719 C C . LYS A 1 86 ? -23.182 2.956 21.940 1.00 92.50 86 LYS A C 1
ATOM 721 O O . LYS A 1 86 ? -23.554 2.636 23.067 1.00 92.50 86 LYS A O 1
ATOM 726 N N . ARG A 1 87 ? -23.541 4.104 21.357 1.00 93.19 87 ARG A N 1
ATOM 727 C CA . ARG A 1 87 ? -24.494 5.052 21.953 1.00 93.19 87 ARG A CA 1
ATOM 728 C C . ARG A 1 87 ? -25.868 4.415 22.145 1.00 93.19 87 ARG A C 1
ATOM 730 O O . ARG A 1 87 ? -26.477 4.618 23.185 1.00 93.19 87 ARG A O 1
ATOM 737 N N . LYS A 1 88 ? -26.350 3.640 21.169 1.00 94.06 88 LYS A N 1
ATOM 738 C CA . LYS A 1 88 ? -27.630 2.922 21.277 1.00 94.06 88 LYS A CA 1
ATOM 739 C C . LYS A 1 88 ? -27.586 1.804 22.321 1.00 94.06 88 LYS A C 1
ATOM 741 O O . LYS A 1 88 ? -28.556 1.637 23.043 1.00 94.06 88 LYS A O 1
ATOM 746 N N . GLU A 1 89 ? -26.472 1.077 22.419 1.00 91.94 89 GLU A N 1
ATOM 747 C CA . GLU A 1 89 ? -26.293 -0.009 23.398 1.00 91.94 89 GLU A CA 1
ATOM 748 C C . GLU A 1 89 ? -26.203 0.492 24.849 1.00 91.94 89 GLU A C 1
ATOM 750 O O . GLU A 1 89 ? -26.808 -0.097 25.737 1.00 91.94 89 GLU A O 1
ATOM 755 N N . LYS A 1 90 ? -25.424 1.553 25.105 1.00 88.06 90 LYS A N 1
ATOM 756 C CA . LYS A 1 90 ? -25.125 2.036 26.468 1.00 88.06 90 LYS A CA 1
ATOM 757 C C . LYS A 1 90 ? -25.863 3.317 26.864 1.00 88.06 90 LYS A C 1
ATOM 759 O O . LYS A 1 90 ? -25.694 3.789 27.981 1.00 88.06 90 LYS A O 1
ATOM 764 N N . GLY A 1 91 ? -26.579 3.954 25.940 1.00 88.88 91 GLY A N 1
ATOM 765 C CA . GLY A 1 91 ? -27.166 5.290 26.121 1.00 88.88 91 GLY A CA 1
ATOM 766 C C . GLY A 1 91 ? -26.151 6.444 26.123 1.00 88.88 91 GLY A C 1
ATOM 767 O O . GLY A 1 91 ? -26.540 7.600 25.980 1.00 88.88 91 GLY A O 1
ATOM 768 N N . VAL A 1 92 ? -24.849 6.152 26.230 1.00 89.00 92 VAL A N 1
ATOM 769 C CA . VAL A 1 92 ? -23.766 7.139 26.333 1.00 89.00 92 VAL A CA 1
ATOM 770 C C . VAL A 1 92 ? -22.857 7.064 25.113 1.00 89.00 92 VAL A C 1
ATOM 772 O O . VAL A 1 92 ? -22.516 5.988 24.618 1.00 89.00 92 VAL A O 1
ATOM 775 N N . VAL A 1 93 ? -22.451 8.229 24.614 1.00 89.00 93 VAL A N 1
ATOM 776 C CA . VAL A 1 93 ? -21.514 8.331 23.495 1.00 89.00 93 VAL A CA 1
ATOM 777 C C . VAL A 1 93 ? -20.113 7.931 23.968 1.00 89.00 93 VAL A C 1
ATOM 779 O O . VAL A 1 93 ? -19.604 8.568 24.889 1.00 89.00 93 VAL A O 1
ATOM 782 N N . PRO A 1 94 ? -19.446 6.952 23.327 1.00 90.44 94 PRO A N 1
ATOM 783 C CA . PRO A 1 94 ? -18.112 6.549 23.747 1.00 90.44 94 PRO A CA 1
ATOM 784 C C . PRO A 1 94 ? -17.105 7.683 23.536 1.00 90.44 94 PRO A C 1
ATOM 786 O O . PRO A 1 94 ? -17.131 8.402 22.523 1.00 90.44 94 PRO A O 1
ATOM 789 N N . THR A 1 95 ? -16.203 7.812 24.501 1.00 91.81 95 THR A N 1
ATOM 790 C CA . THR A 1 95 ? -15.046 8.709 24.463 1.00 91.81 95 THR A CA 1
ATOM 791 C C . THR A 1 95 ? -14.041 8.271 23.394 1.00 91.81 95 THR A C 1
ATOM 793 O O . THR A 1 95 ? -14.138 7.189 22.809 1.00 91.81 95 THR A O 1
ATOM 796 N N . ARG A 1 96 ? -13.040 9.115 23.108 1.00 89.56 96 ARG A N 1
ATOM 797 C CA . ARG A 1 96 ? -11.991 8.784 22.129 1.00 89.56 96 ARG A CA 1
ATOM 798 C C . ARG A 1 96 ? -11.185 7.550 22.548 1.00 89.56 96 ARG A C 1
ATOM 800 O O . ARG A 1 96 ? -10.938 6.703 21.694 1.00 89.56 96 ARG A O 1
ATOM 807 N N . ALA A 1 97 ? -10.825 7.451 23.828 1.00 90.31 97 ALA A N 1
ATOM 808 C CA . ALA A 1 97 ? -10.076 6.327 24.387 1.00 90.31 97 ALA A CA 1
ATOM 809 C C . ALA A 1 97 ? -10.890 5.025 24.327 1.00 90.31 97 ALA A C 1
ATOM 811 O O . ALA A 1 97 ? -10.412 4.001 23.846 1.00 90.31 97 ALA A O 1
ATOM 812 N N . GLU A 1 98 ? -12.169 5.064 24.710 1.00 90.56 98 GLU A N 1
ATOM 813 C CA . GLU A 1 98 ? -13.053 3.896 24.594 1.00 90.56 98 GLU A CA 1
ATOM 814 C C . GLU A 1 98 ? -13.245 3.465 23.141 1.00 90.56 98 GLU A C 1
ATOM 816 O O . GLU A 1 98 ? -13.190 2.277 22.830 1.00 90.56 98 GLU A O 1
ATOM 821 N N . LEU A 1 99 ? -13.434 4.423 22.230 1.00 92.12 99 LEU A N 1
ATOM 822 C CA . LEU A 1 99 ? -13.544 4.128 20.808 1.00 92.12 99 LEU A CA 1
ATOM 823 C C . LEU A 1 99 ? -12.245 3.519 20.267 1.00 92.12 99 LEU A C 1
ATOM 825 O O . LEU A 1 99 ? -12.309 2.599 19.453 1.00 92.12 99 LEU A O 1
ATOM 829 N N . PHE A 1 100 ? -11.081 3.983 20.729 1.00 91.12 100 PHE A N 1
ATOM 830 C CA . PHE A 1 100 ? -9.788 3.399 20.377 1.00 91.12 100 PHE A CA 1
ATOM 831 C C . PHE A 1 100 ? -9.701 1.940 20.839 1.00 91.12 100 PHE A C 1
ATOM 833 O O . PHE A 1 100 ? -9.462 1.071 20.002 1.00 91.12 100 PHE A O 1
ATOM 840 N N . LYS A 1 101 ? -10.026 1.654 22.109 1.00 90.75 101 LYS A N 1
ATOM 841 C CA . LYS A 1 101 ? -10.102 0.286 22.660 1.00 90.75 101 LYS A CA 1
ATOM 842 C C . LYS A 1 101 ? -11.031 -0.602 21.827 1.00 90.75 101 LYS A C 1
ATOM 844 O O . LYS A 1 101 ? -10.640 -1.681 21.411 1.00 90.75 101 LYS A O 1
ATOM 849 N N . ILE A 1 102 ? -12.226 -0.123 21.482 1.00 90.75 102 ILE A N 1
ATOM 850 C CA . ILE A 1 102 ? -13.196 -0.887 20.675 1.00 90.75 102 ILE A CA 1
ATOM 851 C C . ILE A 1 102 ? -12.683 -1.169 19.253 1.00 90.75 102 ILE A C 1
ATOM 853 O O . ILE A 1 102 ? -13.013 -2.197 18.668 1.00 90.75 102 ILE A O 1
ATOM 857 N N . THR A 1 103 ? -11.918 -0.245 18.671 1.00 92.81 103 THR A N 1
ATOM 858 C CA . THR A 1 103 ? -11.494 -0.309 17.263 1.00 92.81 103 THR A CA 1
ATOM 859 C C . THR A 1 103 ? -10.109 -0.908 17.055 1.00 92.81 103 THR A C 1
ATOM 861 O O . THR A 1 103 ? -9.751 -1.129 15.905 1.00 92.81 103 THR A O 1
ATOM 864 N N . HIS A 1 104 ? -9.330 -1.154 18.110 1.00 91.56 104 HIS A N 1
ATOM 865 C CA . HIS A 1 104 ? -7.952 -1.664 18.031 1.00 91.56 104 HIS A CA 1
ATOM 866 C C . HIS A 1 104 ? -7.735 -2.939 18.862 1.00 91.56 104 HIS A C 1
ATOM 868 O O . HIS A 1 104 ? -6.599 -3.370 19.062 1.00 91.56 104 HIS A O 1
ATOM 874 N N . VAL A 1 105 ? -8.831 -3.551 19.310 1.00 90.62 105 VAL A N 1
ATOM 875 C CA . VAL A 1 105 ? -8.872 -4.835 20.014 1.00 90.62 105 VAL A CA 1
ATOM 876 C C . VAL A 1 105 ? -9.635 -5.846 19.154 1.00 90.62 105 VAL A C 1
ATOM 878 O O . VAL A 1 105 ? -10.585 -5.498 18.440 1.00 90.62 105 VAL A O 1
ATOM 881 N N . HIS A 1 106 ? -9.183 -7.097 19.152 1.00 87.69 106 HIS A N 1
ATOM 882 C CA . HIS A 1 106 ? -9.856 -8.208 18.490 1.00 87.69 106 HIS A CA 1
ATOM 883 C C . HIS A 1 106 ? -11.124 -8.612 19.249 1.00 87.69 106 HIS A C 1
ATOM 885 O O . HIS A 1 106 ? -11.313 -8.288 20.415 1.00 87.69 106 HIS A O 1
ATOM 891 N N . LYS A 1 107 ? -12.004 -9.390 18.608 1.00 84.44 107 LYS A N 1
ATOM 892 C CA . LYS A 1 107 ? -13.211 -9.913 19.275 1.00 84.44 107 LYS A CA 1
ATOM 893 C C . LYS A 1 107 ? -12.892 -10.767 20.511 1.00 84.44 107 LYS A C 1
ATOM 895 O O . LYS A 1 107 ? -13.724 -10.840 21.405 1.00 84.44 107 LYS A O 1
ATOM 900 N N . ASN A 1 108 ? -11.701 -11.364 20.550 1.00 85.06 108 ASN A N 1
ATOM 901 C CA . ASN A 1 108 ? -11.220 -12.191 21.656 1.00 85.06 108 ASN A CA 1
ATOM 902 C C . ASN A 1 108 ? -10.730 -11.364 22.861 1.00 85.06 108 ASN A C 1
ATOM 904 O O . ASN A 1 108 ? -10.469 -11.939 23.907 1.00 85.06 108 ASN A O 1
ATOM 908 N N . GLY A 1 109 ? -10.618 -10.036 22.732 1.00 83.12 109 GLY A N 1
ATOM 909 C CA . GLY A 1 109 ? -10.122 -9.150 23.793 1.00 83.12 109 GLY A CA 1
ATOM 910 C C . GLY A 1 109 ? -8.647 -8.764 23.662 1.00 83.12 109 GLY A C 1
ATOM 911 O O . GLY A 1 109 ? -8.220 -7.808 24.307 1.00 83.12 109 GLY A O 1
ATOM 912 N N . ASP A 1 110 ? -7.897 -9.417 22.773 1.00 87.19 110 ASP A N 1
ATOM 913 C CA . ASP A 1 110 ? -6.476 -9.126 22.571 1.00 87.19 110 ASP A CA 1
ATOM 914 C C . ASP A 1 110 ? -6.249 -7.844 21.746 1.00 87.19 110 ASP A C 1
ATOM 916 O O . ASP A 1 110 ? -6.915 -7.642 20.719 1.00 87.19 110 ASP A O 1
ATOM 920 N N . PRO A 1 111 ? -5.305 -6.969 22.138 1.00 88.19 111 PRO A N 1
ATOM 921 C CA . PRO A 1 111 ? -4.876 -5.840 21.316 1.00 88.19 111 PRO A CA 1
ATOM 922 C C . PRO A 1 111 ? -4.312 -6.296 19.963 1.00 88.19 111 PRO A C 1
ATOM 924 O O . PRO A 1 111 ? -3.670 -7.335 19.867 1.00 88.19 111 PRO A O 1
ATOM 927 N N . MET A 1 112 ? -4.497 -5.484 18.917 1.00 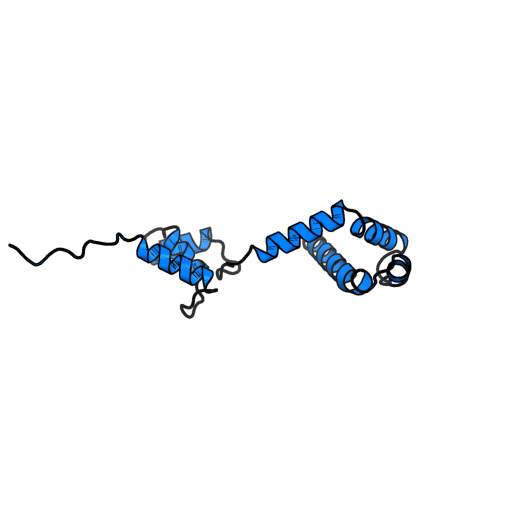88.38 112 MET A N 1
ATOM 928 C CA . MET A 1 112 ? -3.973 -5.774 17.569 1.00 88.38 112 MET A CA 1
ATOM 929 C C . MET A 1 112 ? -2.445 -5.970 17.535 1.00 88.38 112 MET A C 1
ATOM 931 O O . MET A 1 112 ? -1.934 -6.754 16.742 1.00 88.38 112 MET A O 1
ATOM 935 N N . ASN A 1 113 ? -1.705 -5.217 18.349 1.00 89.50 113 ASN A N 1
ATOM 936 C CA . ASN A 1 113 ? -0.258 -5.336 18.510 1.00 89.50 113 ASN A CA 1
ATOM 937 C C . ASN A 1 113 ? 0.192 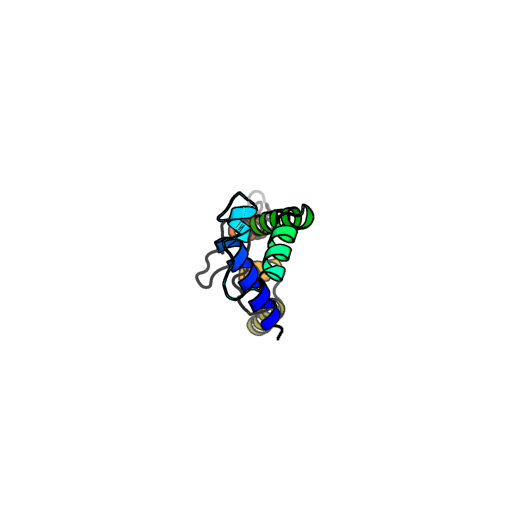-4.741 19.854 1.00 89.50 113 ASN A C 1
ATOM 939 O O . ASN A 1 113 ? -0.593 -4.088 20.548 1.00 89.50 113 ASN A O 1
ATOM 943 N N . GLU A 1 114 ? 1.466 -4.936 20.197 1.00 89.25 114 GLU A N 1
ATOM 944 C CA . GLU A 1 114 ? 2.078 -4.417 21.430 1.00 89.25 114 GLU A CA 1
ATOM 945 C C . GLU A 1 114 ? 1.939 -2.894 21.555 1.00 89.25 114 GLU A C 1
ATOM 947 O O . GLU A 1 114 ? 1.595 -2.380 22.611 1.00 89.25 114 GLU A O 1
ATOM 952 N N . GLU A 1 115 ? 2.101 -2.157 20.456 1.00 88.62 115 GLU A N 1
ATOM 953 C CA . GLU A 1 115 ? 1.937 -0.700 20.435 1.00 88.62 115 GLU A CA 1
ATOM 954 C C . GLU A 1 115 ? 0.499 -0.264 20.784 1.00 88.62 115 GLU A C 1
ATOM 956 O O . GLU A 1 115 ? 0.286 0.719 21.497 1.00 88.62 115 GLU A O 1
ATOM 961 N N . CYS A 1 116 ? -0.512 -0.996 20.306 1.00 87.38 116 CYS A N 1
ATOM 962 C CA . CYS A 1 116 ? -1.900 -0.801 20.717 1.00 87.38 116 CYS A CA 1
ATOM 963 C C . CYS A 1 116 ? -2.082 -1.138 22.199 1.00 87.38 116 CYS A C 1
ATOM 965 O O . CYS A 1 116 ? -2.755 -0.381 22.894 1.00 87.38 116 CYS A O 1
ATOM 967 N N . ALA A 1 117 ? -1.477 -2.225 22.689 1.00 88.75 117 ALA A N 1
ATOM 968 C CA . ALA A 1 117 ? -1.532 -2.597 24.102 1.00 88.75 117 ALA A CA 1
ATOM 969 C C . ALA A 1 117 ? -0.949 -1.488 24.993 1.00 88.75 117 ALA A C 1
ATOM 971 O O . ALA A 1 117 ? -1.602 -1.058 25.941 1.00 88.75 117 ALA A O 1
ATOM 972 N N . ASN A 1 118 ? 0.213 -0.945 24.619 1.00 88.69 118 ASN A N 1
ATOM 973 C CA . ASN A 1 118 ? 0.876 0.154 25.318 1.00 88.69 118 ASN A CA 1
ATOM 974 C C . ASN A 1 118 ? -0.002 1.410 25.372 1.00 88.69 118 ASN A C 1
ATOM 976 O O . ASN A 1 118 ? -0.128 2.027 26.426 1.00 88.69 118 ASN A O 1
ATOM 980 N N . LYS A 1 119 ? -0.669 1.768 24.267 1.00 86.75 119 LYS A N 1
ATOM 981 C CA . LYS A 1 119 ? -1.603 2.911 24.225 1.00 86.75 119 LYS A CA 1
ATOM 982 C C . LYS A 1 119 ? -2.831 2.690 25.102 1.00 86.75 119 LYS A C 1
ATOM 984 O O . LYS A 1 119 ? -3.233 3.586 25.836 1.00 86.75 119 LYS A O 1
ATOM 989 N N . ILE A 1 120 ? -3.399 1.486 25.063 1.00 86.38 120 ILE A N 1
ATOM 990 C CA . ILE A 1 120 ? -4.545 1.107 25.898 1.00 86.38 120 ILE A CA 1
ATOM 991 C C . ILE A 1 120 ? -4.173 1.151 27.386 1.00 86.38 120 ILE A C 1
ATOM 993 O O . ILE A 1 120 ? -4.988 1.590 28.198 1.00 86.38 120 ILE A O 1
ATOM 997 N N . ALA A 1 121 ? -2.961 0.713 27.733 1.00 84.31 121 ALA A N 1
ATOM 998 C CA . ALA A 1 121 ? -2.435 0.753 29.090 1.00 84.31 121 ALA A CA 1
ATOM 999 C C . ALA A 1 121 ? -2.143 2.191 29.545 1.00 84.31 121 ALA A C 1
ATOM 1001 O O . ALA A 1 121 ? -2.548 2.568 30.640 1.00 84.31 121 ALA A O 1
ATOM 1002 N N . ALA A 1 122 ? -1.525 3.023 28.702 1.00 79.94 122 ALA A N 1
ATOM 1003 C CA . ALA A 1 122 ? -1.263 4.434 28.996 1.00 79.94 122 ALA A CA 1
ATOM 1004 C C . ALA A 1 122 ? -2.554 5.222 29.283 1.00 79.94 122 ALA A C 1
ATOM 1006 O O . ALA A 1 122 ? -2.596 6.004 30.231 1.00 79.94 122 ALA A O 1
ATOM 1007 N N . ASP A 1 123 ? -3.636 4.941 28.548 1.00 67.19 123 ASP A N 1
ATOM 1008 C CA . ASP A 1 123 ? -4.963 5.501 28.839 1.00 67.19 123 ASP A CA 1
ATOM 1009 C C . ASP A 1 123 ? -5.480 5.099 30.238 1.00 67.19 123 ASP A C 1
ATOM 1011 O O . ASP A 1 123 ? -6.255 5.838 30.842 1.00 67.19 123 ASP A O 1
ATOM 1015 N N . CYS A 1 124 ? -5.074 3.938 30.769 1.00 55.81 124 CYS A N 1
ATOM 1016 C CA . CYS A 1 124 ? -5.413 3.504 32.129 1.00 55.81 124 CYS A CA 1
ATOM 1017 C C . CYS A 1 124 ? -4.531 4.166 33.205 1.00 55.81 124 CYS A C 1
ATOM 1019 O O . CYS A 1 124 ? -5.014 4.375 34.313 1.00 55.81 124 CYS A O 1
ATOM 1021 N N . TYR A 1 125 ? -3.285 4.545 32.889 1.00 49.47 125 TYR A N 1
ATOM 1022 C CA . TYR A 1 125 ? -2.373 5.241 33.814 1.00 49.47 125 TYR A CA 1
ATOM 1023 C C . TYR A 1 125 ? -2.564 6.769 33.859 1.00 49.47 125 TYR A C 1
ATOM 1025 O O . TYR A 1 125 ? -2.006 7.429 34.732 1.00 49.47 125 TYR A O 1
ATOM 1033 N N . CYS A 1 126 ? -3.378 7.339 32.965 1.00 45.00 126 CYS A N 1
ATOM 1034 C CA . CYS A 1 126 ? -3.854 8.724 33.069 1.00 45.00 126 CYS A CA 1
ATOM 1035 C C . CYS A 1 126 ? -5.136 8.885 33.911 1.00 45.00 126 CYS A C 1
ATOM 1037 O O . CYS A 1 126 ? -5.643 10.001 34.026 1.00 45.00 126 CYS A O 1
ATOM 1039 N N . LEU A 1 127 ? -5.650 7.819 34.539 1.00 43.81 127 LEU A N 1
ATOM 1040 C CA . LEU A 1 127 ? -6.460 7.976 35.749 1.00 43.81 127 LEU A CA 1
ATOM 1041 C C . LEU A 1 127 ? -5.472 8.199 36.898 1.00 43.81 127 LEU A C 1
ATOM 1043 O O . LEU A 1 127 ? -4.576 7.376 37.073 1.00 43.81 127 LEU A O 1
ATOM 1047 N N . PRO A 1 128 ? -5.565 9.336 37.603 1.00 43.19 128 PRO A N 1
ATOM 1048 C CA . PRO A 1 128 ? -4.459 9.929 38.340 1.00 43.19 128 PRO A CA 1
ATOM 1049 C C . PRO A 1 128 ? -3.790 8.906 39.251 1.00 43.19 128 PRO A C 1
ATOM 1051 O O . PRO A 1 128 ? -4.416 8.345 40.152 1.00 43.19 128 PRO A O 1
ATOM 1054 N N . SER A 1 129 ? -2.492 8.696 39.036 1.00 44.53 129 SER A N 1
ATOM 1055 C CA . SER A 1 129 ? -1.632 8.157 40.074 1.00 44.53 129 SER A CA 1
ATOM 1056 C C . SER A 1 129 ? -1.843 8.996 41.339 1.00 44.53 129 SER A C 1
ATOM 1058 O O . SER A 1 129 ? -1.583 10.199 41.317 1.00 44.53 129 SER A O 1
ATOM 1060 N N . LEU A 1 130 ? -2.267 8.321 42.413 1.00 43.91 130 LEU A N 1
ATOM 1061 C CA . LEU A 1 130 ? -2.315 8.771 43.811 1.00 43.91 130 LEU A CA 1
ATOM 1062 C C . LEU A 1 130 ? -3.621 9.440 44.282 1.00 43.91 130 LEU A C 1
ATOM 1064 O O . LEU A 1 130 ? -3.642 10.582 44.726 1.00 43.91 130 LEU A O 1
ATOM 1068 N N . CYS A 1 131 ? -4.689 8.644 44.360 1.00 41.28 131 CYS A N 1
ATOM 1069 C CA . CYS A 1 131 ? -5.574 8.682 45.532 1.00 41.28 131 CYS A CA 1
ATOM 1070 C C . CYS A 1 131 ? -5.496 7.319 46.248 1.00 41.28 131 CYS A C 1
ATOM 1072 O O . CYS A 1 131 ? -6.456 6.561 46.320 1.00 41.28 131 CYS A O 1
ATOM 1074 N N . SER A 1 132 ? -4.292 6.970 46.714 1.00 43.75 132 SER A N 1
ATOM 1075 C CA . SER A 1 132 ? -4.044 5.845 47.632 1.00 43.75 132 SER A CA 1
ATOM 1076 C C . SER A 1 132 ? -3.354 6.344 48.899 1.00 43.75 132 SER A C 1
ATOM 1078 O O . SER A 1 132 ? -2.349 5.800 49.340 1.00 43.75 132 SER A O 1
ATOM 1080 N N . SER A 1 133 ? -3.899 7.408 49.482 1.00 43.97 133 SER A N 1
ATOM 1081 C CA . SER A 1 133 ? -3.553 7.845 50.833 1.00 43.97 133 SER A CA 1
ATOM 1082 C C . SER A 1 133 ? -4.795 8.398 51.529 1.00 43.97 133 SER A C 1
ATOM 1084 O O . SER A 1 133 ? -4.930 9.598 51.739 1.00 43.97 133 SER A O 1
ATOM 1086 N N . LEU A 1 134 ? -5.720 7.505 51.868 1.00 47.69 134 LEU A N 1
ATOM 1087 C CA . LEU A 1 134 ? -6.651 7.696 52.977 1.00 47.69 134 LEU A CA 1
ATOM 1088 C C . LEU A 1 134 ? -6.636 6.396 53.784 1.00 47.69 134 LEU A C 1
ATOM 1090 O O . LEU A 1 134 ? -6.964 5.361 53.213 1.00 47.69 134 LEU A O 1
ATOM 1094 N N . LEU A 1 135 ? -6.237 6.496 55.064 1.00 45.84 135 LEU A N 1
ATOM 1095 C CA . LEU A 1 135 ? -6.328 5.525 56.184 1.00 45.84 135 LEU A CA 1
ATOM 1096 C C . LEU A 1 135 ? -5.006 5.257 56.935 1.00 45.84 135 LEU A C 1
ATOM 1098 O O . LEU A 1 135 ? -4.571 4.120 57.074 1.00 45.84 135 LEU A O 1
ATOM 1102 N N . SER A 1 136 ? -4.402 6.311 57.489 1.00 41.16 136 SER A N 1
ATOM 1103 C CA . SER A 1 136 ? -3.745 6.254 58.806 1.00 41.16 136 SER A CA 1
ATOM 1104 C C . SER A 1 136 ? -3.610 7.683 59.345 1.00 41.16 136 SER A C 1
ATOM 1106 O O . SER A 1 136 ? -2.957 8.499 58.704 1.00 41.16 136 SER A O 1
ATOM 1108 N N . MET A 1 137 ? -4.201 7.954 60.515 1.00 41.34 137 MET A N 1
ATOM 1109 C CA . MET A 1 137 ? -4.351 9.249 61.218 1.00 41.34 137 MET A CA 1
ATOM 1110 C C . MET A 1 137 ? -5.619 10.066 60.898 1.00 41.34 137 MET A C 1
ATOM 1112 O O . MET A 1 137 ? -5.555 11.130 60.290 1.00 41.34 137 MET A O 1
ATOM 1116 N N . CYS A 1 138 ? -6.762 9.569 61.373 1.00 41.91 138 CYS A N 1
ATOM 1117 C CA . CYS A 1 138 ? -7.611 10.255 62.357 1.00 41.91 138 CYS A CA 1
ATOM 1118 C C . CYS A 1 138 ? -8.215 9.186 63.273 1.00 41.91 138 CYS A C 1
ATOM 1120 O O . CYS A 1 138 ? -8.541 8.100 62.741 1.00 41.91 138 CYS A O 1
#

Foldseek 3Di:
DPVVVVVVVVVLVVLCVPQVVVDDDPVSSLVRDDPVADSVRSNVSNVCCPDPVNVVVVVVVVVVVVVCDADWPCPPDDLVNVQVVVCVVPVDGDDPLRSLLVGQADPVSHGVDPVSVVSNVVVVPVPDDDPPDDDDDD

Sequence (138 aa):
MKALGKKWKDFKSGLKKKHYDAHNTYEDRLADRDSRVLPEQWKQLIEYWDTEEGQTRSLRSKSNRSKQITTHTAGSRSFARIREEKRKEKGVVPTRAELFKITHVHKNGDPMNEECANKIAADCYCLPSLCSSLLSMC

Radius of gyration: 25.2 Å; chains: 1; bounding box: 48×24×89 Å

Secondary structure (DSSP, 8-state):
--HHHHHHHHHHHHHIIIIITT-SSHHHHHHS--TTS-HHHHHHHHHHHHSHHHHHHHHHHHHHHHH-----S-TT--HHHHHHHHHHHHSSPPPHHHHHHHHHB-TTS-BSSHHHHHHHHHHHHTSPS-----SS--

Organism: Ananas comosus (NCBI:txid4615)

InterPro domains:
  IPR004252 Probable transposase, Ptta/En/Spm, plant [PF03004] (39-118)